Protein AF-A0A437AHJ4-F1 (afdb_monomer_lite)

Secondary structure (DSSP, 8-state):
--HHHHHHHHHHHHSEESS---HHHHHHHHGGGTEEEEE-TTSS-EEEEE-S-TT----SS-HHHHHHHHHHHHTT---S---HHHHHHHHTTSEEEETTEEEE-HHHHHHTHHHHHHTSSEEE-TTT--EEESSSS-HHHHHHHHHHHHHHHHH--

Foldseek 3Di:
DDPLVVQLVCCVQQQKDQDDDPQVVNCVPQVVVQWGWDQDPLNRMTGIAHRPPPPDDPDVDDVVVLVVQQVCLLVVNDDQDDDPSVVVCVSNQQWDDDPRHIHGHPNVQVHCVVVVVVVVQWDQAPQRRGIDGNDNHDPSRVVVVVVVVVVVVVVVD

Organism: NCBI:txid291195

Structure (mmCIF, N/CA/C/O backbone):
data_AF-A0A437AHJ4-F1
#
_entry.id   AF-A0A437AHJ4-F1
#
loop_
_atom_site.group_PDB
_atom_site.id
_atom_site.type_symbol
_atom_site.label_atom_id
_atom_site.label_alt_id
_atom_site.label_comp_id
_atom_site.label_asym_id
_atom_site.label_entity_id
_atom_site.label_seq_id
_atom_site.pdbx_PDB_ins_code
_atom_site.Cartn_x
_atom_site.Cartn_y
_atom_site.Cartn_z
_atom_site.occupancy
_atom_site.B_iso_or_equiv
_atom_site.auth_seq_id
_atom_site.auth_comp_id
_atom_site.auth_asym_id
_atom_site.auth_atom_id
_atom_site.pdbx_PDB_model_num
ATOM 1 N N . MET A 1 1 ? 19.838 12.106 -18.264 1.00 59.69 1 MET A N 1
ATOM 2 C CA . MET A 1 1 ? 19.266 10.913 -17.586 1.00 59.69 1 MET A CA 1
ATOM 3 C C . MET A 1 1 ? 18.179 10.297 -18.450 1.00 59.69 1 MET A C 1
ATOM 5 O O . MET A 1 1 ? 17.294 11.033 -18.878 1.00 59.69 1 MET A O 1
ATOM 9 N N . SER A 1 2 ? 18.220 8.980 -18.675 1.00 75.25 2 SER A N 1
ATOM 10 C CA . SER A 1 2 ? 17.142 8.250 -19.356 1.00 75.25 2 SER A CA 1
ATOM 11 C C . SER A 1 2 ? 15.827 8.324 -18.559 1.00 75.25 2 SER A C 1
ATOM 13 O O . SER A 1 2 ? 15.823 8.556 -17.345 1.00 75.25 2 SER A O 1
ATOM 15 N N . ASN A 1 3 ? 14.691 8.126 -19.236 1.00 78.12 3 ASN A N 1
ATOM 16 C CA . ASN A 1 3 ? 13.370 8.067 -18.592 1.00 78.12 3 ASN A CA 1
ATOM 17 C C . ASN A 1 3 ? 13.272 6.953 -17.533 1.00 78.12 3 ASN A C 1
ATOM 19 O O . ASN A 1 3 ? 12.530 7.084 -16.556 1.00 78.12 3 ASN A O 1
ATOM 23 N N . GLU A 1 4 ? 14.035 5.880 -17.716 1.00 80.75 4 GLU A N 1
ATOM 24 C CA . GLU A 1 4 ? 14.129 4.760 -16.786 1.00 80.75 4 GLU A CA 1
ATOM 25 C C . GLU A 1 4 ? 14.887 5.140 -15.511 1.00 80.75 4 GLU A C 1
ATOM 27 O O . GLU A 1 4 ? 14.342 4.982 -14.420 1.00 80.75 4 GLU A O 1
ATOM 32 N N . ASN A 1 5 ? 16.057 5.780 -15.634 1.00 84.31 5 ASN A N 1
ATOM 33 C CA . ASN A 1 5 ? 16.834 6.238 -14.476 1.00 84.31 5 ASN A CA 1
ATOM 34 C C . ASN A 1 5 ? 16.042 7.231 -13.618 1.00 84.31 5 ASN A C 1
ATOM 36 O O . ASN A 1 5 ? 16.129 7.198 -12.394 1.00 84.31 5 ASN A O 1
ATOM 40 N N . LYS A 1 6 ? 15.223 8.087 -14.248 1.00 86.31 6 LYS A N 1
ATOM 41 C CA . LYS A 1 6 ? 14.292 8.963 -13.520 1.00 86.31 6 LYS A CA 1
ATOM 42 C C . LYS A 1 6 ? 13.272 8.151 -12.719 1.00 86.31 6 LYS A C 1
ATOM 44 O O . LYS A 1 6 ? 13.034 8.459 -11.559 1.00 86.31 6 LYS A O 1
ATOM 49 N N . SER A 1 7 ? 12.689 7.111 -13.315 1.00 88.31 7 SER A N 1
ATOM 50 C CA . SER A 1 7 ? 11.671 6.276 -12.658 1.00 88.31 7 SER A CA 1
ATOM 51 C C . SER A 1 7 ? 12.249 5.502 -11.470 1.00 88.31 7 SER A C 1
ATOM 53 O O . SER A 1 7 ? 11.638 5.486 -10.405 1.00 88.31 7 SER A O 1
ATOM 55 N N . ILE A 1 8 ? 13.449 4.934 -11.626 1.00 91.19 8 ILE A N 1
ATOM 56 C CA . ILE A 1 8 ? 14.183 4.261 -10.544 1.00 91.19 8 ILE A CA 1
ATOM 57 C C . ILE A 1 8 ? 14.490 5.250 -9.416 1.00 91.19 8 ILE A C 1
ATOM 59 O O . ILE A 1 8 ? 14.192 4.968 -8.259 1.00 91.19 8 ILE A O 1
ATOM 63 N N . PHE A 1 9 ? 15.011 6.435 -9.744 1.00 91.00 9 PHE A N 1
ATOM 64 C CA . PHE A 1 9 ? 15.300 7.472 -8.753 1.00 91.00 9 PHE A CA 1
ATOM 65 C C . PHE A 1 9 ? 14.049 7.889 -7.963 1.00 91.00 9 PHE A C 1
ATOM 67 O O . PHE A 1 9 ? 14.091 7.957 -6.735 1.00 91.00 9 PHE A O 1
ATOM 74 N N . TYR A 1 10 ? 12.916 8.120 -8.635 1.00 90.19 10 TYR A N 1
ATOM 75 C CA . TYR A 1 10 ? 11.654 8.438 -7.956 1.00 90.19 10 TYR A CA 1
ATOM 76 C C . TYR A 1 10 ? 11.185 7.302 -7.048 1.00 90.19 10 TYR A C 1
ATOM 78 O O . TYR A 1 10 ? 10.773 7.562 -5.921 1.00 90.19 10 TYR A O 1
ATOM 86 N N . LEU A 1 11 ? 11.279 6.049 -7.499 1.00 92.75 11 LEU A N 1
ATOM 87 C CA . LEU A 1 11 ? 10.914 4.902 -6.673 1.00 92.75 11 LEU A CA 1
ATOM 88 C C . LEU A 1 11 ? 11.789 4.813 -5.420 1.00 92.75 11 LEU A C 1
ATOM 90 O O . LEU A 1 11 ? 11.244 4.710 -4.326 1.00 92.75 11 LEU A O 1
ATOM 94 N N . LEU A 1 12 ? 13.112 4.926 -5.553 1.00 91.62 12 LEU A N 1
ATOM 95 C CA . LEU A 1 12 ? 14.046 4.843 -4.423 1.00 91.62 12 LEU A CA 1
ATOM 96 C C . LEU A 1 12 ? 13.893 6.006 -3.430 1.00 91.62 12 LEU A C 1
ATOM 98 O O . LEU A 1 12 ? 14.100 5.819 -2.237 1.00 91.62 12 LEU A O 1
ATOM 102 N N . THR A 1 13 ? 13.500 7.195 -3.896 1.00 88.94 13 THR A N 1
ATOM 103 C CA . THR A 1 13 ? 13.389 8.390 -3.038 1.00 88.94 13 THR A CA 1
ATOM 104 C C . THR A 1 13 ? 11.991 8.631 -2.471 1.00 88.94 13 THR A C 1
ATOM 106 O O . THR A 1 13 ? 11.863 9.189 -1.383 1.00 88.94 13 THR A O 1
ATOM 109 N N . LYS A 1 14 ? 10.928 8.252 -3.190 1.00 88.75 14 LYS A N 1
ATOM 110 C CA . LYS A 1 14 ? 9.525 8.496 -2.796 1.00 88.75 14 LYS A CA 1
ATOM 111 C C . LYS A 1 14 ? 8.757 7.222 -2.461 1.00 88.75 14 LYS A C 1
ATOM 113 O O . LYS A 1 14 ? 7.685 7.293 -1.867 1.00 88.75 14 LYS A O 1
ATOM 118 N N . GLY A 1 15 ? 9.266 6.058 -2.853 1.00 90.50 15 GLY A N 1
ATOM 119 C CA . GLY A 1 15 ? 8.610 4.769 -2.647 1.00 90.50 15 GLY A CA 1
ATOM 120 C C . GLY A 1 15 ? 7.478 4.457 -3.629 1.00 90.50 15 GLY A C 1
ATOM 121 O O . GLY A 1 15 ? 6.861 3.399 -3.514 1.00 90.50 15 GLY A O 1
ATOM 122 N N . TYR A 1 16 ? 7.172 5.352 -4.573 1.00 92.06 16 TYR A N 1
ATOM 123 C CA . TYR A 1 16 ? 6.152 5.137 -5.600 1.00 92.06 16 TYR A CA 1
ATOM 124 C C . TYR A 1 16 ? 6.364 6.023 -6.839 1.00 92.06 16 TYR A C 1
ATOM 126 O O . TYR A 1 16 ? 7.075 7.026 -6.792 1.00 92.06 16 TYR A O 1
ATOM 134 N N . SER A 1 17 ? 5.712 5.668 -7.949 1.00 91.75 17 SER A N 1
ATOM 135 C CA . SER A 1 17 ? 5.668 6.443 -9.192 1.00 91.75 17 SER A CA 1
ATOM 136 C C . SER A 1 17 ? 4.316 6.284 -9.891 1.00 91.75 17 SER A C 1
ATOM 138 O O . SER A 1 17 ? 3.877 5.169 -10.165 1.00 91.75 17 SER A O 1
ATOM 140 N N . LYS A 1 18 ? 3.669 7.404 -10.238 1.00 89.44 18 LYS A N 1
ATOM 141 C CA . LYS A 1 18 ? 2.450 7.419 -11.076 1.00 89.44 18 LYS A CA 1
ATOM 142 C C . LYS A 1 18 ? 2.749 7.215 -12.566 1.00 89.44 18 LYS A C 1
ATOM 144 O O . LYS A 1 18 ? 1.844 6.962 -13.353 1.00 89.44 18 LYS A O 1
ATOM 149 N N . LYS A 1 19 ? 4.016 7.335 -12.977 1.00 87.56 19 LYS A N 1
ATOM 150 C CA . LYS A 1 19 ? 4.422 7.102 -14.363 1.00 87.56 19 LYS A CA 1
ATOM 151 C C . LYS A 1 19 ? 4.567 5.602 -14.583 1.00 87.56 19 LYS A C 1
ATOM 153 O O . LYS A 1 19 ? 5.554 5.009 -14.150 1.00 87.56 19 LYS A O 1
ATOM 158 N N . ILE A 1 20 ? 3.584 5.009 -15.252 1.00 80.31 20 ILE A N 1
ATOM 159 C CA . ILE A 1 20 ? 3.590 3.582 -15.564 1.00 80.31 20 ILE A CA 1
ATOM 160 C C . ILE A 1 20 ? 4.626 3.308 -16.656 1.00 80.31 20 ILE A C 1
ATOM 162 O O . ILE A 1 20 ? 4.587 3.890 -17.739 1.00 80.31 20 ILE A O 1
ATOM 166 N N . THR A 1 21 ? 5.573 2.430 -16.349 1.00 85.25 21 THR A N 1
ATOM 167 C CA . THR A 1 21 ? 6.624 1.953 -17.251 1.00 85.25 21 THR A CA 1
ATOM 168 C C . THR A 1 21 ? 6.742 0.432 -17.125 1.00 85.25 21 THR A C 1
ATOM 170 O O . THR A 1 21 ? 6.010 -0.198 -16.359 1.00 85.25 21 THR A O 1
ATOM 173 N N . SER A 1 22 ? 7.632 -0.188 -17.902 1.00 89.69 22 SER A N 1
ATOM 174 C CA . SER A 1 22 ? 7.855 -1.634 -17.826 1.00 89.69 22 SER A CA 1
ATOM 175 C C . SER A 1 22 ? 8.417 -2.032 -16.455 1.00 89.69 22 SER A C 1
ATOM 177 O O . SER A 1 22 ? 9.585 -1.776 -16.162 1.00 89.69 22 SER A O 1
ATOM 179 N N . ILE A 1 23 ? 7.596 -2.701 -15.636 1.00 93.06 23 ILE A N 1
ATOM 180 C CA . ILE A 1 23 ? 8.000 -3.260 -14.334 1.00 93.06 23 ILE A CA 1
ATOM 181 C C . ILE A 1 23 ? 9.178 -4.215 -14.506 1.00 93.06 23 ILE A C 1
ATOM 183 O O . ILE A 1 23 ? 10.115 -4.188 -13.718 1.00 93.06 23 ILE A O 1
ATOM 187 N N . THR A 1 24 ? 9.152 -5.038 -15.556 1.00 93.06 24 THR A N 1
ATOM 188 C CA . THR A 1 24 ? 10.218 -5.996 -15.855 1.00 93.06 24 THR A CA 1
ATOM 189 C C . THR A 1 24 ? 11.562 -5.295 -16.016 1.00 93.06 24 THR A C 1
ATOM 191 O O . THR A 1 24 ? 12.560 -5.782 -15.496 1.00 93.06 24 THR A O 1
ATOM 194 N N . ASN A 1 25 ? 11.596 -4.139 -16.684 1.00 91.38 25 ASN A N 1
ATOM 195 C CA . ASN A 1 25 ? 12.832 -3.373 -16.840 1.00 91.38 25 ASN A CA 1
ATOM 196 C C . ASN A 1 25 ? 13.269 -2.745 -15.513 1.00 91.38 25 ASN A C 1
ATOM 198 O O . ASN A 1 25 ? 14.409 -2.937 -15.105 1.00 91.38 25 ASN A O 1
ATOM 202 N N . LEU A 1 26 ? 12.341 -2.128 -14.773 1.00 94.06 26 LEU A N 1
ATOM 203 C CA . LEU A 1 26 ? 12.635 -1.594 -13.439 1.00 94.06 26 LEU A CA 1
ATOM 204 C C . LEU A 1 26 ? 13.227 -2.670 -12.512 1.00 94.06 26 LEU A C 1
ATOM 206 O O . LEU A 1 26 ? 14.238 -2.436 -11.851 1.00 94.06 26 LEU A O 1
ATOM 210 N N . ASN A 1 27 ? 12.644 -3.869 -12.501 1.00 96.25 27 ASN A N 1
ATOM 211 C CA . ASN A 1 27 ? 13.068 -4.967 -11.635 1.00 96.25 27 ASN A CA 1
ATOM 212 C C . ASN A 1 27 ? 14.429 -5.558 -12.006 1.00 96.25 27 ASN A C 1
ATOM 214 O O . ASN A 1 27 ? 15.116 -6.038 -11.106 1.00 96.25 27 ASN A O 1
ATOM 218 N N . LYS A 1 28 ? 14.885 -5.450 -13.263 1.00 95.25 28 LYS A N 1
ATOM 219 C CA . LYS A 1 28 ? 16.275 -5.802 -13.622 1.00 95.25 28 LYS A CA 1
ATOM 220 C C . LYS A 1 28 ? 17.295 -4.985 -12.829 1.00 95.25 28 LYS A C 1
ATOM 222 O O . LYS A 1 28 ? 18.365 -5.494 -12.514 1.00 95.25 28 LYS A O 1
ATOM 227 N N . HIS A 1 29 ? 16.956 -3.743 -12.489 1.00 94.00 29 HIS A N 1
ATOM 228 C CA . HIS A 1 29 ? 17.817 -2.855 -11.714 1.00 94.00 29 HIS A CA 1
ATOM 229 C C . HIS A 1 29 ? 17.542 -2.934 -10.209 1.00 94.00 29 HIS A C 1
ATOM 231 O O . HIS A 1 29 ? 18.480 -2.921 -9.417 1.00 94.00 29 HIS A O 1
ATOM 237 N N . LEU A 1 30 ? 16.274 -3.029 -9.804 1.00 95.25 30 LEU A N 1
ATOM 238 C CA . LEU A 1 30 ? 15.874 -2.972 -8.395 1.00 95.25 30 LEU A CA 1
ATOM 239 C C . LEU A 1 30 ? 16.160 -4.270 -7.624 1.00 95.25 30 LEU A C 1
ATOM 241 O O . LEU A 1 30 ? 16.632 -4.196 -6.489 1.00 95.25 30 LEU A O 1
ATOM 245 N N . LEU A 1 31 ? 15.946 -5.445 -8.229 1.00 95.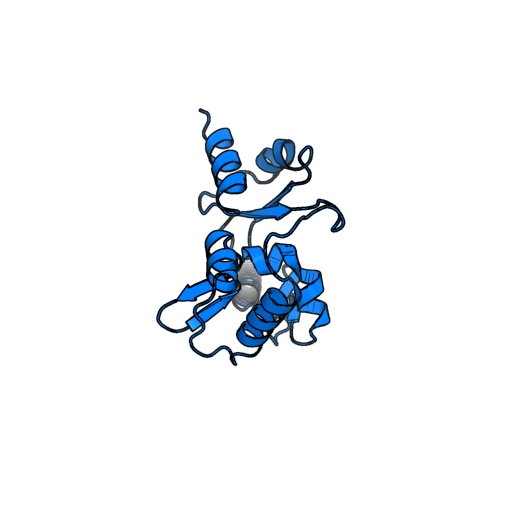25 31 LEU A N 1
ATOM 246 C CA . LEU A 1 31 ? 16.109 -6.734 -7.538 1.00 95.25 31 LEU A CA 1
ATOM 247 C C . LEU A 1 31 ? 17.543 -6.982 -7.033 1.00 95.25 31 LEU A C 1
ATOM 249 O O . LEU A 1 31 ? 17.685 -7.436 -5.892 1.00 95.25 31 LEU A O 1
ATOM 253 N N . PRO A 1 32 ? 18.613 -6.648 -7.791 1.00 94.88 32 PRO A N 1
ATOM 254 C CA . PRO A 1 32 ? 19.984 -6.694 -7.275 1.00 94.88 32 PRO A CA 1
ATOM 255 C C . PRO A 1 32 ? 20.196 -5.859 -6.005 1.00 94.88 32 PRO A C 1
ATOM 257 O O . PRO A 1 32 ? 20.960 -6.258 -5.129 1.00 94.88 32 PRO A O 1
ATOM 260 N N . MET A 1 33 ? 19.476 -4.741 -5.871 1.00 93.19 33 MET A N 1
ATOM 261 C CA . MET A 1 33 ? 19.500 -3.858 -4.698 1.00 93.19 33 MET A CA 1
ATOM 262 C C . MET A 1 33 ? 18.525 -4.296 -3.593 1.00 93.19 33 MET A C 1
ATOM 264 O O . MET A 1 33 ? 18.314 -3.549 -2.645 1.00 93.19 33 MET A O 1
ATOM 268 N N . LYS A 1 34 ? 17.929 -5.492 -3.710 1.00 93.75 34 LYS A N 1
ATOM 269 C CA . LYS A 1 34 ? 16.897 -6.026 -2.805 1.00 93.75 34 LYS A CA 1
ATOM 270 C C . LYS A 1 34 ? 15.602 -5.213 -2.783 1.00 93.75 34 LYS A C 1
ATOM 272 O O . LYS A 1 34 ? 14.837 -5.312 -1.833 1.00 93.75 34 LYS A O 1
ATOM 277 N N . TYR A 1 35 ? 15.303 -4.500 -3.864 1.00 95.06 35 TYR A N 1
ATOM 278 C CA . TYR A 1 35 ? 14.022 -3.832 -4.059 1.00 95.06 35 TYR A CA 1
ATOM 279 C C . TYR A 1 35 ? 13.218 -4.457 -5.197 1.00 95.06 35 TYR A C 1
ATOM 281 O O . TYR A 1 35 ? 13.758 -5.085 -6.100 1.00 95.06 35 TYR A O 1
ATOM 289 N N . GLU A 1 36 ? 11.913 -4.229 -5.195 1.00 95.94 36 GLU A N 1
ATOM 290 C CA . GLU A 1 36 ? 10.998 -4.686 -6.233 1.00 95.94 36 GLU A CA 1
ATOM 291 C C . GLU A 1 36 ? 9.982 -3.588 -6.556 1.00 95.94 36 GLU A C 1
ATOM 293 O O . GLU A 1 36 ? 9.338 -3.022 -5.676 1.00 95.94 36 GLU A O 1
ATOM 298 N N . ALA A 1 37 ? 9.836 -3.274 -7.838 1.00 96.44 37 ALA A N 1
ATOM 299 C CA . ALA A 1 37 ? 8.727 -2.503 -8.365 1.00 96.44 37 ALA A CA 1
ATOM 300 C C . ALA A 1 37 ? 7.496 -3.407 -8.505 1.00 96.44 37 ALA A C 1
ATOM 302 O O . ALA A 1 37 ? 7.525 -4.429 -9.193 1.00 96.44 37 ALA A O 1
ATOM 303 N N . VAL A 1 38 ? 6.394 -2.978 -7.899 1.00 96.00 38 VAL A N 1
ATOM 304 C CA . VAL A 1 38 ? 5.104 -3.668 -7.911 1.00 96.00 38 VAL A CA 1
ATOM 305 C C . VAL A 1 38 ? 4.058 -2.727 -8.497 1.00 96.00 38 VAL A C 1
ATOM 307 O O . VAL A 1 38 ? 3.854 -1.626 -7.990 1.00 96.00 38 VAL A O 1
ATOM 310 N N . LEU A 1 39 ? 3.379 -3.131 -9.569 1.00 95.50 39 LEU A N 1
ATOM 311 C CA . LEU A 1 39 ? 2.247 -2.366 -10.096 1.00 95.50 39 LEU A CA 1
ATOM 312 C C . LEU A 1 39 ? 1.001 -2.665 -9.270 1.00 95.50 39 LEU A C 1
ATOM 314 O O . LEU A 1 39 ? 0.622 -3.823 -9.103 1.00 95.50 39 LEU A O 1
ATOM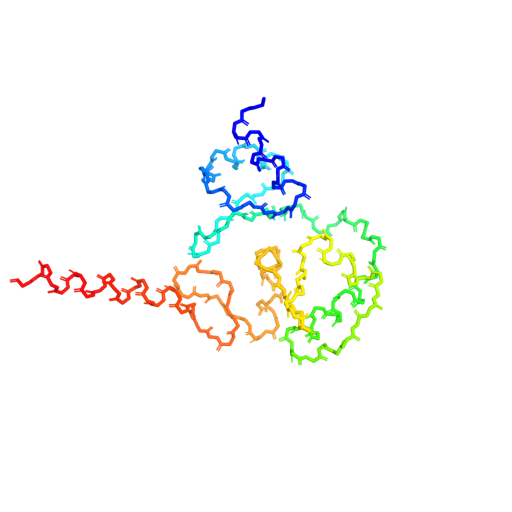 318 N N . TRP A 1 40 ? 0.359 -1.611 -8.776 1.00 95.62 40 TRP A N 1
ATOM 319 C CA . TRP A 1 40 ? -0.873 -1.732 -8.010 1.00 95.62 40 TRP A CA 1
ATOM 320 C C . TRP A 1 40 ? -2.005 -2.338 -8.854 1.00 95.62 40 TRP A C 1
ATOM 322 O O . TRP A 1 40 ? -2.035 -2.162 -10.074 1.00 95.62 40 TRP A O 1
ATOM 332 N N . TYR A 1 41 ? -2.954 -3.039 -8.221 1.00 93.38 41 TYR A N 1
ATOM 333 C CA . TYR A 1 41 ? -3.963 -3.840 -8.934 1.00 93.38 41 TYR A CA 1
ATOM 334 C C . TYR A 1 41 ? -4.824 -3.031 -9.924 1.00 93.38 41 TYR A C 1
ATOM 336 O O . TYR A 1 41 ? -5.263 -3.565 -10.944 1.00 93.38 41 TYR A O 1
ATOM 344 N N . ASP A 1 42 ? -5.054 -1.744 -9.643 1.00 92.69 42 ASP A N 1
ATOM 345 C CA . ASP A 1 42 ? -5.831 -0.826 -10.488 1.00 92.69 42 ASP A CA 1
ATOM 346 C C . ASP A 1 42 ? -4.987 -0.165 -11.601 1.00 92.69 42 ASP A C 1
ATOM 348 O O . ASP A 1 42 ? -5.503 0.616 -12.397 1.00 92.69 42 ASP A O 1
ATOM 352 N N . LYS A 1 43 ? -3.685 -0.483 -11.669 1.00 91.25 43 LYS A N 1
ATOM 353 C CA . LYS A 1 43 ? -2.681 0.076 -12.590 1.00 91.25 43 LYS A CA 1
ATOM 354 C C . LYS A 1 43 ? -2.423 1.584 -12.458 1.00 91.25 43 LYS A C 1
ATOM 356 O O . LYS A 1 43 ? -1.797 2.165 -13.339 1.00 91.25 43 LYS A O 1
ATOM 361 N N . SER A 1 44 ? -2.856 2.220 -11.373 1.00 92.81 44 SER A N 1
ATOM 362 C CA . SER A 1 44 ? -2.684 3.665 -11.146 1.00 92.81 44 SER A CA 1
ATOM 363 C C . SER A 1 44 ? -1.271 4.068 -10.725 1.00 92.81 44 SER A C 1
ATOM 365 O O . SER A 1 44 ? -0.894 5.230 -10.876 1.00 92.81 44 SER A O 1
ATOM 367 N N . VAL A 1 45 ? -0.495 3.146 -10.149 1.00 94.19 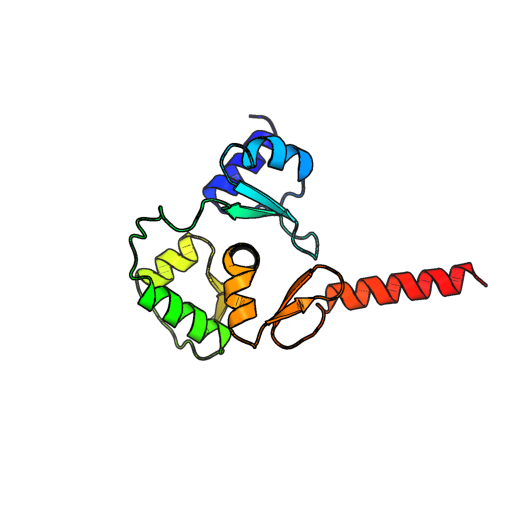45 VAL A N 1
ATOM 368 C CA . VAL A 1 45 ? 0.796 3.471 -9.537 1.00 94.19 45 VAL A CA 1
ATOM 369 C C . VAL A 1 45 ? 1.719 2.255 -9.478 1.00 94.19 45 VAL A C 1
ATOM 371 O O . VAL A 1 45 ? 1.268 1.127 -9.280 1.00 94.19 45 VAL A O 1
ATOM 374 N N . ILE A 1 46 ? 3.019 2.501 -9.621 1.00 95.62 46 ILE A N 1
ATOM 375 C CA . ILE A 1 46 ? 4.091 1.552 -9.315 1.00 95.62 46 ILE A CA 1
ATOM 376 C C . ILE A 1 46 ? 4.616 1.867 -7.916 1.00 95.62 46 ILE A C 1
ATOM 378 O O . ILE A 1 46 ? 4.895 3.021 -7.602 1.00 95.62 46 ILE A O 1
ATOM 382 N N . LEU A 1 47 ? 4.755 0.848 -7.083 1.00 95.31 47 LEU A N 1
ATOM 383 C CA . LEU A 1 47 ? 5.172 0.932 -5.689 1.00 95.31 47 LEU A CA 1
ATOM 384 C C . LEU A 1 47 ? 6.535 0.264 -5.533 1.00 95.31 47 LEU A C 1
ATOM 386 O O . LEU A 1 47 ? 6.800 -0.743 -6.187 1.00 95.31 47 LEU A O 1
ATOM 390 N N . LEU A 1 48 ? 7.389 0.815 -4.674 1.00 95.00 48 LEU A N 1
ATOM 391 C CA . LEU A 1 48 ? 8.653 0.192 -4.301 1.00 95.00 48 LEU A CA 1
ATOM 392 C C . LEU A 1 48 ? 8.455 -0.654 -3.042 1.00 95.00 48 LEU A C 1
ATOM 394 O O . LEU A 1 48 ? 8.102 -0.120 -1.984 1.00 95.00 48 LEU A O 1
ATOM 398 N N . LYS A 1 49 ? 8.730 -1.949 -3.165 1.00 94.56 49 LYS A N 1
ATOM 399 C CA . LYS A 1 49 ? 8.800 -2.914 -2.073 1.00 94.56 49 LYS A CA 1
ATOM 400 C C . LYS A 1 49 ? 10.262 -3.193 -1.740 1.00 94.56 49 LYS A C 1
ATOM 402 O O . LYS A 1 49 ? 11.067 -3.446 -2.631 1.00 94.56 49 LYS A O 1
ATOM 407 N N . ASP A 1 50 ? 10.595 -3.129 -0.463 1.00 92.38 50 ASP A N 1
ATOM 408 C CA . ASP A 1 50 ? 11.878 -3.552 0.083 1.00 92.38 50 ASP A CA 1
ATOM 409 C C . ASP A 1 50 ? 11.802 -5.038 0.456 1.00 92.38 50 ASP A C 1
ATOM 411 O O . ASP A 1 50 ? 10.955 -5.445 1.255 1.00 92.38 50 ASP A O 1
ATOM 415 N N . ASN A 1 51 ? 12.670 -5.841 -0.154 1.00 91.31 51 ASN A N 1
ATOM 416 C CA . ASN A 1 51 ? 12.797 -7.282 0.058 1.00 91.31 51 ASN A CA 1
ATOM 417 C C . ASN A 1 51 ? 14.002 -7.622 0.959 1.00 91.31 51 ASN A C 1
ATOM 419 O O . ASN A 1 51 ? 14.417 -8.782 1.038 1.00 91.31 51 ASN A O 1
ATOM 423 N N . THR A 1 52 ? 14.588 -6.631 1.633 1.00 85.81 52 THR A N 1
ATOM 424 C CA . THR A 1 52 ? 15.642 -6.844 2.626 1.00 85.81 52 THR A CA 1
ATOM 425 C C . THR A 1 52 ? 15.069 -7.596 3.836 1.00 85.81 52 THR A C 1
ATOM 427 O O . THR A 1 52 ? 14.033 -7.198 4.373 1.00 85.81 52 THR A O 1
ATOM 430 N N . PRO A 1 53 ? 15.719 -8.678 4.310 1.00 69.88 53 PRO A N 1
ATOM 431 C CA . PRO A 1 53 ? 15.302 -9.369 5.525 1.00 69.88 53 PRO A CA 1
ATOM 432 C C . PRO A 1 53 ? 15.270 -8.400 6.710 1.00 69.88 53 PRO A C 1
ATOM 434 O O . PRO A 1 53 ? 16.196 -7.613 6.903 1.00 69.88 53 PRO A O 1
ATOM 437 N N . SER A 1 54 ? 14.223 -8.494 7.526 1.00 61.16 54 SER A N 1
ATOM 438 C CA . SER A 1 54 ? 13.818 -7.558 8.588 1.00 61.16 54 SER A CA 1
ATOM 439 C C . SER A 1 54 ? 14.825 -7.304 9.730 1.00 61.16 54 SER A C 1
ATOM 441 O O . SER A 1 54 ? 14.473 -6.662 10.713 1.00 61.16 54 SER A O 1
ATOM 443 N N . PHE A 1 55 ? 16.070 -7.774 9.629 1.00 42.75 55 PHE A N 1
ATOM 444 C CA . PHE A 1 55 ? 17.087 -7.704 10.683 1.00 42.75 55 PHE A CA 1
ATOM 445 C C . PHE A 1 55 ? 18.021 -6.481 10.628 1.00 42.75 55 PHE A C 1
ATOM 447 O O . PHE A 1 55 ? 18.925 -6.393 11.452 1.00 42.75 55 PHE A O 1
ATOM 454 N N . LYS A 1 56 ? 17.847 -5.538 9.690 1.00 44.12 56 LYS A N 1
ATOM 455 C CA . LYS A 1 56 ? 18.826 -4.446 9.475 1.00 44.12 56 LYS A CA 1
ATOM 456 C C . LYS A 1 56 ? 18.265 -3.025 9.409 1.00 44.12 56 LYS A C 1
ATOM 458 O O . LYS A 1 56 ? 18.909 -2.150 8.842 1.00 44.12 56 LYS A O 1
ATOM 463 N N . ILE A 1 57 ? 17.093 -2.765 9.978 1.00 46.72 57 ILE A N 1
ATOM 464 C CA . ILE A 1 57 ? 16.586 -1.389 10.042 1.00 46.72 57 ILE A CA 1
ATOM 465 C C . ILE A 1 57 ? 16.781 -0.879 11.466 1.00 46.72 57 ILE A C 1
ATOM 467 O O . ILE A 1 57 ? 15.950 -1.130 12.338 1.00 46.72 57 ILE A O 1
ATOM 471 N N . GLU A 1 58 ? 17.884 -0.159 11.686 1.00 46.44 58 GLU A N 1
ATOM 472 C CA . GLU A 1 58 ? 17.977 0.838 12.756 1.00 46.44 58 GLU A CA 1
ATOM 473 C C . GLU A 1 58 ? 16.874 1.861 12.494 1.00 46.44 58 GLU A C 1
ATOM 475 O O . GLU A 1 58 ? 17.019 2.796 11.708 1.00 46.44 58 GLU A O 1
ATOM 480 N N . ASN A 1 59 ? 15.692 1.599 13.040 1.00 56.72 59 ASN A N 1
ATOM 481 C CA . ASN A 1 59 ? 14.552 2.460 12.819 1.00 56.72 59 ASN A CA 1
ATOM 482 C C . ASN A 1 59 ? 14.676 3.610 13.827 1.00 56.72 59 ASN A C 1
ATOM 484 O O . ASN A 1 59 ? 14.602 3.345 15.027 1.00 56.72 59 ASN A O 1
ATOM 488 N N . PRO A 1 60 ? 14.842 4.873 13.394 1.00 58.84 60 PRO A N 1
ATOM 489 C CA . PRO A 1 60 ? 15.028 6.012 14.300 1.00 58.84 60 PRO A CA 1
ATOM 490 C C . PRO A 1 60 ? 13.773 6.334 15.133 1.00 58.84 60 PRO A C 1
ATOM 492 O O . PRO A 1 60 ? 13.726 7.336 15.837 1.00 58.84 60 PRO A O 1
ATOM 495 N N . VAL A 1 61 ? 12.728 5.509 15.033 1.00 71.56 61 VAL A N 1
ATOM 496 C CA . VAL A 1 61 ?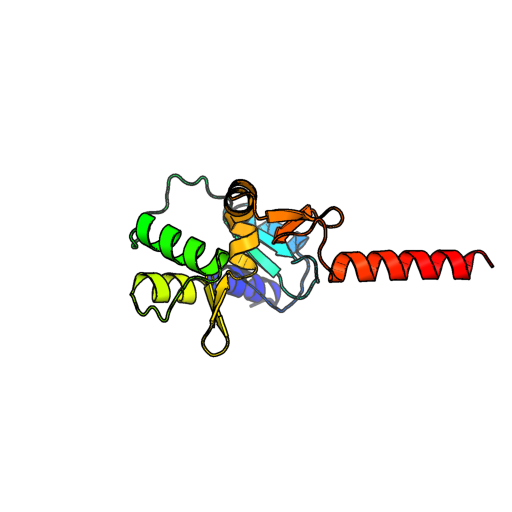 11.423 5.712 15.645 1.00 71.56 61 VAL A CA 1
ATOM 497 C C . VAL A 1 61 ? 11.035 4.487 16.463 1.00 71.56 61 VAL A C 1
ATOM 499 O O . VAL A 1 61 ? 11.244 3.347 16.049 1.00 71.56 61 VAL A O 1
ATOM 502 N N . ASN A 1 62 ? 10.398 4.729 17.610 1.00 81.25 62 ASN A N 1
ATOM 503 C CA . ASN A 1 62 ? 9.824 3.690 18.456 1.00 81.25 62 ASN A CA 1
ATOM 504 C C . ASN A 1 62 ? 8.814 2.832 17.661 1.00 81.25 62 ASN A C 1
ATOM 506 O O . ASN A 1 62 ? 7.692 3.258 17.373 1.00 81.25 62 ASN A O 1
ATOM 510 N N . ILE A 1 63 ? 9.220 1.603 17.325 1.00 82.94 63 ILE A N 1
ATOM 511 C CA . ILE A 1 63 ? 8.436 0.645 16.531 1.00 82.94 63 ILE A CA 1
ATOM 512 C C . ILE A 1 63 ? 7.084 0.342 17.188 1.00 82.94 63 ILE A C 1
ATOM 514 O O . ILE A 1 63 ? 6.080 0.206 16.488 1.00 82.94 63 ILE A O 1
ATOM 518 N N . THR A 1 64 ? 7.029 0.257 18.518 1.00 85.94 64 THR A N 1
ATOM 519 C CA . THR A 1 64 ? 5.783 0.012 19.259 1.00 85.94 64 THR A CA 1
ATOM 520 C C . THR A 1 64 ? 4.787 1.143 19.027 1.00 85.94 64 THR A C 1
ATOM 522 O O . THR A 1 64 ? 3.626 0.886 18.711 1.00 85.94 64 THR A O 1
ATOM 525 N N . LYS A 1 65 ? 5.255 2.395 19.079 1.00 88.06 65 LYS A N 1
ATOM 526 C CA . LYS A 1 65 ? 4.429 3.574 18.795 1.00 88.06 65 LYS A CA 1
ATOM 527 C C . LYS A 1 65 ? 3.961 3.604 17.339 1.00 88.06 65 LYS A C 1
ATOM 529 O O . LYS A 1 65 ? 2.792 3.873 17.084 1.00 88.06 65 LYS A O 1
ATOM 534 N N . ALA A 1 66 ? 4.833 3.267 16.386 1.00 89.38 66 ALA A N 1
ATOM 535 C CA . ALA A 1 66 ? 4.451 3.169 14.977 1.00 89.38 66 ALA A CA 1
ATOM 536 C C . ALA A 1 66 ? 3.345 2.120 14.758 1.00 89.38 66 ALA A C 1
ATOM 538 O O . ALA A 1 66 ? 2.336 2.421 14.126 1.00 89.38 66 ALA A O 1
ATOM 539 N N . LYS A 1 67 ? 3.483 0.921 15.345 1.00 89.56 67 LYS A N 1
ATOM 540 C CA . LYS A 1 67 ? 2.447 -0.126 15.292 1.00 89.56 67 LYS A CA 1
ATOM 541 C C . LYS A 1 67 ? 1.121 0.344 15.888 1.00 89.56 67 LYS A C 1
ATOM 543 O O . LYS A 1 67 ? 0.076 0.101 15.293 1.00 89.56 67 LYS A O 1
ATOM 548 N N . GLN A 1 68 ? 1.160 1.043 17.023 1.00 90.69 68 GLN A N 1
ATOM 549 C CA . GLN A 1 68 ? -0.040 1.591 17.657 1.00 90.69 68 GLN A CA 1
ATOM 550 C C . GLN A 1 68 ? -0.761 2.593 16.745 1.00 90.69 68 GLN A C 1
ATOM 552 O O . GLN A 1 68 ? -1.972 2.487 16.569 1.00 90.69 68 GLN A O 1
ATOM 557 N N . ILE A 1 69 ? -0.030 3.529 16.128 1.00 92.19 69 ILE A N 1
ATOM 558 C CA . ILE A 1 69 ? -0.611 4.495 15.181 1.00 92.19 69 ILE A CA 1
ATOM 559 C C . ILE A 1 69 ? -1.255 3.767 14.002 1.00 92.19 69 ILE A C 1
ATOM 561 O O . ILE A 1 69 ? -2.404 4.046 13.672 1.00 92.19 69 ILE A O 1
ATOM 565 N N . ILE A 1 70 ? -0.536 2.823 13.388 1.00 93.19 70 ILE A N 1
ATOM 566 C CA . ILE A 1 70 ? -1.053 2.059 12.251 1.00 93.19 70 ILE A CA 1
ATOM 567 C C . ILE A 1 70 ? -2.325 1.303 12.637 1.00 93.19 70 ILE A C 1
ATOM 569 O O . ILE A 1 70 ? -3.308 1.387 11.911 1.00 93.19 70 ILE A O 1
ATOM 573 N N . ASN A 1 71 ? -2.353 0.616 13.780 1.00 92.19 71 ASN A N 1
ATOM 574 C CA . ASN A 1 71 ? -3.549 -0.108 14.217 1.00 92.19 71 ASN A CA 1
ATOM 575 C C . ASN A 1 71 ? -4.727 0.828 14.467 1.00 92.19 71 ASN A C 1
ATOM 577 O O . ASN A 1 71 ? -5.833 0.540 14.024 1.00 92.19 71 ASN A O 1
ATOM 581 N N . ASN A 1 72 ? -4.486 1.986 15.082 1.00 93.00 72 ASN A N 1
ATOM 582 C CA . ASN A 1 72 ? -5.532 2.983 15.278 1.00 93.00 72 ASN A CA 1
ATOM 583 C C . ASN A 1 72 ? -6.077 3.519 13.944 1.00 93.00 72 ASN A C 1
ATOM 585 O O . ASN A 1 72 ? -7.272 3.773 13.856 1.00 93.00 72 ASN A O 1
ATOM 589 N N . ILE A 1 73 ? -5.238 3.670 12.911 1.00 93.38 73 ILE A N 1
ATOM 590 C CA . ILE A 1 73 ? -5.696 4.018 11.554 1.00 93.38 73 ILE A CA 1
ATOM 591 C C . ILE A 1 73 ? -6.536 2.879 10.970 1.00 93.38 73 ILE A C 1
ATOM 593 O O . ILE A 1 73 ? -7.622 3.113 10.458 1.00 93.38 73 ILE A O 1
ATOM 597 N N . LEU A 1 74 ? -6.055 1.636 11.054 1.00 91.62 74 LEU A N 1
ATOM 598 C CA . LEU A 1 74 ? -6.748 0.473 10.493 1.00 91.62 74 LEU A CA 1
ATOM 599 C C . LEU A 1 74 ? -8.118 0.226 11.134 1.00 91.62 74 LEU A C 1
ATOM 601 O O . LEU A 1 74 ? -9.023 -0.251 10.448 1.00 91.62 74 LEU A O 1
ATOM 605 N N . GLU A 1 75 ? -8.252 0.531 12.422 1.00 90.56 75 GLU A N 1
ATOM 606 C CA . GLU A 1 75 ? -9.480 0.398 13.209 1.00 90.56 75 GLU A CA 1
ATOM 607 C C . GLU A 1 75 ? -10.357 1.657 13.193 1.00 90.56 75 GLU A C 1
ATOM 609 O O . GLU A 1 75 ? -11.368 1.683 13.891 1.00 90.56 75 GLU A O 1
ATOM 614 N N . ASP A 1 76 ? -9.979 2.693 12.434 1.00 88.88 76 ASP A N 1
ATOM 615 C CA . ASP A 1 76 ? -10.708 3.964 12.346 1.00 88.88 76 ASP A CA 1
ATOM 616 C C . ASP A 1 76 ? -10.875 4.647 13.734 1.00 88.88 76 ASP A C 1
ATOM 618 O O . ASP A 1 76 ? -11.860 5.321 14.030 1.00 88.88 76 ASP A O 1
ATOM 622 N N . LYS A 1 77 ? -9.882 4.460 14.619 1.00 88.94 77 LYS A N 1
ATOM 623 C CA . LYS A 1 77 ? -9.819 4.974 16.006 1.00 88.94 77 LYS A CA 1
ATOM 624 C C . LYS A 1 77 ? -8.774 6.069 16.211 1.00 88.94 77 LYS A C 1
ATOM 626 O O . LYS A 1 77 ? -8.632 6.582 17.325 1.00 88.94 77 LYS A O 1
ATOM 631 N N . LEU A 1 78 ? -7.993 6.403 15.184 1.00 86.88 78 LEU A N 1
ATOM 632 C CA . LEU A 1 78 ? -6.977 7.439 15.302 1.00 86.88 78 LEU A CA 1
ATOM 633 C C . LEU A 1 78 ? -7.650 8.814 15.406 1.00 86.88 78 LEU A C 1
ATOM 635 O O . LEU A 1 78 ? -8.201 9.326 14.438 1.00 86.88 78 LEU A O 1
ATOM 639 N N . LYS A 1 79 ? -7.572 9.420 16.591 1.00 74.25 79 LYS A N 1
ATOM 640 C CA . LYS A 1 79 ? -7.892 10.839 16.796 1.00 74.25 79 LYS A CA 1
ATOM 641 C C . LYS A 1 79 ? -6.683 11.696 16.435 1.00 74.25 79 LYS A C 1
ATOM 643 O O . LYS A 1 79 ? -5.574 11.171 16.400 1.00 74.25 79 LYS A O 1
ATOM 648 N N . ASP A 1 80 ? -6.906 12.985 16.181 1.00 66.50 80 ASP A N 1
ATOM 649 C CA . ASP A 1 80 ? -5.878 13.940 15.749 1.00 66.50 80 ASP A CA 1
ATOM 650 C C . ASP A 1 80 ? -4.569 13.753 16.540 1.00 66.50 80 ASP A C 1
ATOM 652 O O . ASP A 1 80 ? -4.532 13.881 17.766 1.00 66.50 80 ASP A O 1
ATOM 656 N N . PHE A 1 81 ? -3.508 13.344 15.839 1.00 72.31 81 PHE A N 1
ATOM 657 C CA . PHE A 1 81 ? -2.277 12.853 16.454 1.00 72.31 81 PHE A CA 1
ATOM 658 C C . PHE A 1 81 ? -1.068 13.510 15.795 1.00 72.31 81 PHE A C 1
ATOM 660 O O . PHE A 1 81 ? -0.650 13.122 14.703 1.00 72.31 81 PHE A O 1
ATOM 667 N N . CYS A 1 82 ? -0.488 14.501 16.471 1.00 70.81 82 CYS A N 1
ATOM 668 C CA . CYS A 1 82 ? 0.752 15.142 16.046 1.00 70.81 82 CYS A CA 1
ATOM 669 C C . CYS A 1 82 ? 1.921 14.570 16.855 1.00 70.81 82 CYS A C 1
ATOM 671 O O . CYS A 1 82 ? 2.005 14.754 18.068 1.00 70.81 82 CYS A O 1
ATOM 673 N N . SER A 1 83 ? 2.805 13.820 16.198 1.00 82.88 83 SER A N 1
ATOM 674 C CA . SER A 1 83 ? 4.051 13.349 16.807 1.00 82.88 83 SER A CA 1
ATOM 675 C C . SER A 1 83 ? 5.110 13.104 15.739 1.00 82.88 83 SER A C 1
ATOM 677 O O . SER A 1 83 ? 4.771 12.771 14.603 1.00 82.88 83 SER A O 1
ATOM 679 N N . GLU A 1 84 ? 6.382 13.129 16.132 1.00 88.44 84 GLU A N 1
ATOM 680 C CA . GLU A 1 84 ? 7.518 12.807 15.255 1.00 88.44 84 GLU A CA 1
ATOM 681 C C . GLU A 1 84 ? 7.371 11.438 14.562 1.00 88.44 84 GLU A C 1
ATOM 683 O O . GLU A 1 84 ? 7.776 11.252 13.416 1.00 88.44 84 GLU A O 1
ATOM 688 N N . THR A 1 85 ? 6.738 10.462 15.227 1.00 89.94 85 THR A N 1
ATOM 689 C CA . THR A 1 85 ? 6.445 9.145 14.639 1.00 89.94 85 THR A CA 1
ATOM 690 C C . THR A 1 85 ? 5.447 9.251 13.487 1.00 89.94 85 THR A C 1
ATOM 692 O O . THR A 1 85 ? 5.641 8.609 12.461 1.00 89.94 85 THR A O 1
ATOM 695 N N . MET A 1 86 ? 4.403 10.073 13.622 1.00 90.75 86 MET A N 1
ATOM 696 C CA . MET A 1 86 ? 3.439 10.304 12.542 1.00 90.75 86 MET A CA 1
ATOM 697 C C . MET A 1 86 ? 4.101 11.032 11.369 1.00 90.75 86 MET A C 1
ATOM 699 O O . MET A 1 86 ? 3.962 10.607 10.224 1.00 90.75 86 MET A O 1
ATOM 703 N N . GLU A 1 87 ? 4.885 12.074 11.649 1.00 90.00 87 GLU A N 1
ATOM 704 C CA . GLU A 1 87 ? 5.643 12.796 10.622 1.00 90.00 87 GLU A CA 1
ATOM 705 C C . GLU A 1 87 ? 6.595 11.867 9.867 1.00 90.00 87 GLU A C 1
ATOM 707 O O . GLU A 1 87 ? 6.666 11.907 8.639 1.00 90.00 87 GLU A O 1
ATOM 712 N N . TYR A 1 88 ? 7.276 10.967 10.580 1.00 89.50 88 TYR A N 1
ATOM 713 C CA . TYR A 1 88 ? 8.102 9.934 9.969 1.00 89.50 88 TYR A CA 1
ATOM 714 C C . TYR A 1 88 ? 7.281 9.008 9.061 1.00 89.50 88 TYR A C 1
ATOM 716 O O . TYR A 1 88 ? 7.705 8.737 7.935 1.00 89.50 88 TYR A O 1
ATOM 724 N N . LEU A 1 89 ? 6.122 8.522 9.518 1.00 91.06 89 LEU A N 1
ATOM 725 C CA . LEU A 1 89 ? 5.258 7.645 8.722 1.00 91.06 89 LEU A CA 1
ATOM 726 C C . LEU A 1 89 ? 4.770 8.342 7.443 1.00 91.06 89 LEU A C 1
ATOM 728 O O . LEU A 1 89 ? 4.802 7.734 6.373 1.00 91.06 89 LEU A O 1
ATOM 732 N N . ILE A 1 90 ? 4.397 9.620 7.530 1.00 91.50 90 ILE A N 1
ATOM 733 C CA . ILE A 1 90 ? 3.964 10.426 6.380 1.00 91.50 90 ILE A CA 1
ATOM 734 C C . ILE A 1 90 ? 5.127 10.685 5.422 1.00 91.50 90 ILE A C 1
ATOM 736 O O . ILE A 1 90 ? 5.021 10.426 4.223 1.00 91.50 90 ILE A O 1
ATOM 740 N N . ARG A 1 91 ? 6.277 11.131 5.939 1.00 88.12 91 ARG A N 1
ATOM 741 C CA . ARG A 1 91 ? 7.475 11.420 5.136 1.00 88.12 91 ARG A CA 1
ATOM 742 C C . ARG A 1 91 ? 7.960 10.197 4.358 1.00 88.12 91 ARG A C 1
ATOM 744 O O . ARG A 1 91 ? 8.441 10.338 3.236 1.00 88.12 91 ARG A O 1
ATOM 751 N N . ASN A 1 92 ? 7.816 9.007 4.937 1.00 86.19 92 ASN A N 1
ATOM 752 C CA . ASN A 1 92 ? 8.171 7.740 4.298 1.00 86.19 92 ASN A CA 1
ATOM 753 C C . ASN A 1 92 ? 7.028 7.119 3.475 1.00 86.19 92 ASN A C 1
ATOM 755 O O . ASN A 1 92 ? 7.177 6.011 2.956 1.00 86.19 92 ASN A O 1
ATOM 759 N N . ASN A 1 93 ? 5.910 7.830 3.304 1.00 90.44 93 ASN A N 1
ATOM 760 C CA . ASN A 1 93 ? 4.759 7.391 2.522 1.00 90.44 93 ASN A CA 1
ATOM 761 C C . ASN A 1 93 ? 4.160 6.063 3.024 1.00 90.44 93 ASN A C 1
ATOM 763 O O . ASN A 1 93 ? 3.742 5.221 2.230 1.00 90.44 93 ASN A O 1
ATOM 767 N N . TRP A 1 94 ? 4.152 5.856 4.340 1.00 92.25 94 TRP A N 1
ATOM 768 C CA . TRP A 1 94 ? 3.453 4.752 5.005 1.00 92.25 94 TRP A CA 1
ATOM 769 C C . TRP A 1 94 ? 2.016 5.127 5.363 1.00 92.25 94 TRP A C 1
ATOM 771 O O . TRP A 1 94 ? 1.116 4.295 5.279 1.00 92.25 94 TRP A O 1
ATOM 781 N N . VAL A 1 95 ? 1.813 6.396 5.711 1.00 93.75 95 VAL A N 1
ATOM 782 C CA . VAL A 1 95 ? 0.520 7.003 6.026 1.00 93.75 95 VAL A CA 1
ATOM 783 C C . VAL A 1 95 ? 0.341 8.242 5.154 1.00 93.75 95 VAL A C 1
ATOM 785 O O . VAL A 1 95 ? 1.311 8.933 4.852 1.00 93.75 95 VAL A O 1
ATOM 788 N N . GLU A 1 96 ? -0.889 8.537 4.757 1.00 93.44 96 GLU A N 1
ATOM 789 C CA . GLU A 1 96 ? -1.270 9.794 4.119 1.00 93.44 96 GLU A CA 1
ATOM 790 C C . GLU A 1 96 ? -2.403 10.467 4.896 1.00 93.44 96 GLU A C 1
ATOM 792 O O . GLU A 1 96 ? -3.224 9.792 5.515 1.00 93.44 96 GLU A O 1
ATOM 797 N N . LYS A 1 97 ? -2.433 11.802 4.877 1.00 91.62 97 LYS A N 1
ATOM 798 C CA . LYS A 1 97 ? -3.521 12.600 5.447 1.00 91.62 97 LYS A CA 1
ATOM 799 C C . LYS A 1 97 ? -4.406 13.106 4.312 1.00 91.62 97 LYS A C 1
ATOM 801 O O . LYS A 1 97 ? -3.906 13.785 3.415 1.00 91.62 97 LYS A O 1
ATOM 806 N N . ILE A 1 98 ? -5.699 12.802 4.361 1.00 90.69 98 ILE A N 1
ATOM 807 C CA . ILE A 1 98 ? -6.700 13.292 3.406 1.00 90.69 98 ILE A CA 1
ATOM 808 C C . ILE A 1 98 ? -7.755 14.053 4.209 1.00 90.69 98 ILE A C 1
ATOM 810 O O . ILE A 1 98 ? -8.515 13.470 4.976 1.00 90.69 98 ILE A O 1
ATOM 814 N N . GLY A 1 99 ? -7.772 15.380 4.073 1.00 88.06 99 GLY A N 1
ATOM 815 C CA . GLY A 1 99 ? -8.603 16.233 4.923 1.00 88.06 99 GLY A CA 1
ATOM 816 C C . GLY A 1 99 ? -8.184 16.136 6.393 1.00 88.06 99 GLY A C 1
ATOM 817 O O . GLY A 1 99 ? -7.046 16.460 6.737 1.00 88.06 99 GLY A O 1
ATOM 818 N N . GLN A 1 100 ? -9.105 15.704 7.255 1.00 86.75 100 GLN A N 1
ATOM 819 C CA . GLN A 1 100 ? -8.869 15.508 8.693 1.00 86.75 100 GLN A CA 1
ATOM 820 C C . GLN A 1 100 ? -8.552 14.051 9.064 1.00 86.75 100 GLN A C 1
ATOM 822 O O . GLN A 1 100 ? -8.244 13.769 10.218 1.00 86.75 100 GLN A O 1
ATOM 827 N N . GLU A 1 101 ? -8.583 13.137 8.096 1.00 89.75 101 GLU A N 1
ATOM 828 C CA . GLU A 1 101 ? -8.417 11.705 8.327 1.00 89.75 101 GLU A CA 1
ATOM 829 C C . GLU A 1 101 ? -7.046 11.214 7.853 1.00 89.75 101 GLU A C 1
ATOM 831 O O . GLU A 1 101 ? -6.396 11.822 6.994 1.00 89.75 101 GL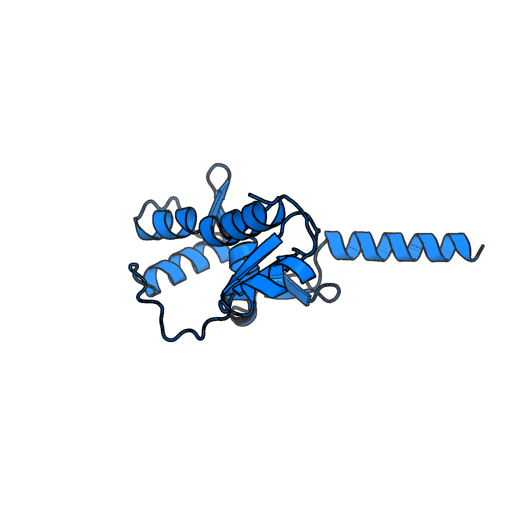U A O 1
ATOM 836 N N . TYR A 1 102 ? -6.602 10.096 8.426 1.00 92.44 102 TYR A N 1
ATOM 837 C CA . TYR A 1 102 ? -5.340 9.445 8.087 1.00 92.44 102 TYR A CA 1
ATOM 838 C C . TYR A 1 102 ? -5.608 8.050 7.540 1.00 92.44 102 TYR A C 1
ATOM 840 O O . TYR A 1 102 ? -6.418 7.310 8.088 1.00 92.44 102 TYR A O 1
ATOM 848 N N . PHE A 1 103 ? -4.872 7.674 6.501 1.00 93.44 103 PHE A N 1
ATOM 849 C CA . PHE A 1 103 ? -5.017 6.396 5.816 1.00 93.44 103 PHE A CA 1
ATOM 850 C C . PHE A 1 103 ? -3.654 5.738 5.644 1.00 93.44 103 PHE A C 1
ATOM 852 O O . PHE A 1 103 ? -2.646 6.415 5.440 1.00 93.44 103 PHE A O 1
ATOM 859 N N . ILE A 1 104 ? -3.606 4.406 5.689 1.00 94.56 104 ILE A N 1
ATOM 860 C CA . ILE A 1 104 ? -2.415 3.690 5.227 1.00 94.56 104 ILE A CA 1
ATOM 861 C C . ILE A 1 104 ? -2.322 3.777 3.703 1.00 94.56 104 ILE A C 1
ATOM 863 O O . ILE A 1 104 ? -3.320 3.652 2.995 1.00 94.56 104 ILE A O 1
ATOM 867 N N . THR A 1 105 ? -1.115 3.965 3.181 1.00 94.81 105 THR A N 1
ATOM 868 C CA . THR A 1 105 ? -0.926 4.111 1.734 1.00 94.81 105 THR A CA 1
ATOM 869 C C . THR A 1 105 ? -0.928 2.756 1.024 1.00 94.81 105 THR A C 1
ATOM 871 O O . THR A 1 105 ? -0.654 1.702 1.609 1.00 94.81 105 THR A O 1
ATOM 874 N N . LYS A 1 106 ? -1.098 2.781 -0.305 1.00 94.94 106 LYS A N 1
ATOM 875 C CA . LYS A 1 106 ? -0.898 1.599 -1.168 1.00 94.94 106 LYS A CA 1
ATOM 876 C C . LYS A 1 106 ? 0.491 0.967 -0.972 1.00 94.94 106 LYS A C 1
ATOM 878 O O . LYS A 1 106 ? 0.625 -0.253 -1.002 1.00 94.94 106 LYS A O 1
ATOM 883 N N . ARG A 1 107 ? 1.527 1.784 -0.727 1.00 93.69 107 ARG A N 1
ATOM 884 C CA . ARG A 1 107 ? 2.897 1.308 -0.465 1.00 93.69 107 ARG A CA 1
ATOM 885 C C . ARG A 1 107 ? 2.956 0.489 0.822 1.00 93.69 107 ARG A C 1
ATOM 887 O O . ARG A 1 107 ? 3.547 -0.587 0.816 1.00 93.69 107 ARG A O 1
ATOM 894 N N . PHE A 1 108 ? 2.325 0.972 1.894 1.00 94.19 108 PHE A N 1
ATOM 895 C CA . PHE A 1 108 ? 2.242 0.235 3.154 1.00 94.19 108 PHE A CA 1
ATOM 896 C C . PHE A 1 108 ? 1.577 -1.128 2.953 1.00 94.19 108 PHE A C 1
ATOM 898 O O . PHE A 1 108 ? 2.105 -2.137 3.413 1.00 94.19 108 PHE A O 1
ATOM 905 N N . MET A 1 109 ? 0.472 -1.169 2.200 1.00 94.50 109 MET A N 1
ATOM 906 C CA . MET A 1 109 ? -0.244 -2.416 1.917 1.00 94.50 109 MET A CA 1
ATOM 907 C C . MET A 1 109 ? 0.622 -3.462 1.211 1.00 94.50 109 MET A C 1
ATOM 909 O O . MET A 1 109 ? 0.534 -4.638 1.544 1.00 94.50 109 MET A O 1
ATOM 913 N N . VAL A 1 110 ? 1.466 -3.046 0.261 1.00 94.31 110 VAL A N 1
ATOM 914 C CA . VAL A 1 110 ? 2.380 -3.957 -0.450 1.00 94.31 110 VAL A CA 1
ATOM 915 C C . VAL A 1 110 ? 3.565 -4.377 0.416 1.00 94.31 110 VAL A C 1
ATOM 917 O O . VAL A 1 110 ? 3.952 -5.544 0.405 1.00 94.31 110 VAL A O 1
ATOM 920 N N . GLN A 1 111 ? 4.155 -3.439 1.158 1.00 93.19 111 GLN A N 1
ATOM 921 C CA . GLN A 1 111 ? 5.332 -3.709 1.984 1.00 93.19 111 GLN A CA 1
ATOM 922 C C . GLN A 1 111 ? 5.012 -4.638 3.159 1.00 93.19 111 GLN A C 1
ATOM 924 O O . GLN A 1 111 ? 5.813 -5.505 3.501 1.00 93.19 111 GLN A O 1
ATOM 929 N N . PHE A 1 112 ? 3.853 -4.437 3.782 1.00 92.75 112 PHE A N 1
ATOM 930 C CA . PHE A 1 112 ? 3.462 -5.083 5.031 1.00 92.75 112 PHE A CA 1
ATOM 931 C C . PHE A 1 112 ? 2.202 -5.936 4.854 1.00 92.75 112 PHE A C 1
ATOM 933 O O . PHE A 1 112 ? 1.379 -6.036 5.762 1.00 92.75 112 PHE A O 1
ATOM 940 N N . GLU A 1 113 ? 2.047 -6.573 3.691 1.00 93.25 113 GLU A N 1
ATOM 941 C CA . GLU A 1 113 ? 0.888 -7.421 3.396 1.00 93.25 113 GLU A CA 1
ATOM 942 C C . GLU A 1 113 ? 0.684 -8.502 4.470 1.00 9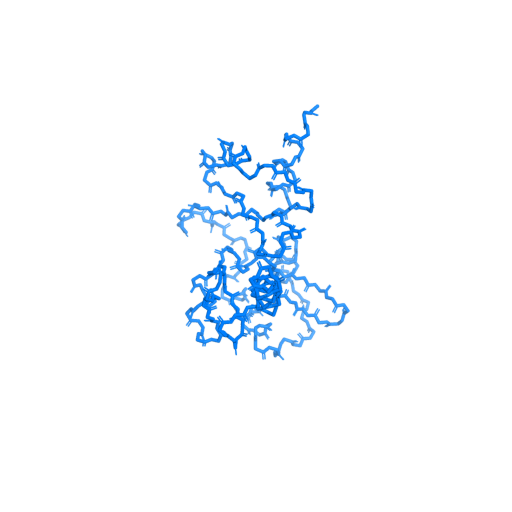3.25 113 GLU A C 1
ATOM 944 O O . GLU A 1 113 ? -0.412 -8.635 5.010 1.00 93.25 113 GLU A O 1
ATOM 949 N N . ASP A 1 114 ? 1.744 -9.214 4.861 1.00 92.19 114 ASP A N 1
ATOM 950 C CA . ASP A 1 114 ? 1.659 -10.261 5.888 1.00 92.19 114 ASP A CA 1
ATOM 951 C C . ASP A 1 114 ? 1.208 -9.723 7.252 1.00 92.19 114 ASP A C 1
ATOM 953 O O . ASP A 1 114 ? 0.511 -10.414 7.995 1.00 92.19 114 ASP A O 1
ATOM 957 N N . TYR A 1 115 ? 1.588 -8.489 7.592 1.00 91.38 115 TYR A N 1
ATOM 958 C CA . TYR A 1 115 ? 1.123 -7.826 8.810 1.00 91.38 115 TYR A CA 1
ATOM 959 C C . TYR A 1 115 ? -0.385 -7.565 8.750 1.00 91.38 115 TYR A C 1
ATOM 961 O O . TYR A 1 115 ? -1.100 -7.865 9.705 1.00 91.38 115 TYR A O 1
ATOM 969 N N . LEU A 1 116 ? -0.877 -7.067 7.611 1.00 93.31 116 LEU A N 1
ATOM 970 C CA . LEU A 1 116 ? -2.303 -6.830 7.399 1.00 93.31 116 LEU A CA 1
ATOM 971 C C . LEU A 1 116 ? -3.097 -8.136 7.452 1.00 93.31 116 LEU A C 1
ATOM 973 O O . LEU A 1 116 ? -4.096 -8.207 8.162 1.00 93.31 116 LEU A O 1
ATOM 977 N N . LEU A 1 117 ? -2.638 -9.187 6.772 1.00 93.31 117 LEU A N 1
ATOM 978 C CA . LEU A 1 117 ? -3.320 -10.485 6.759 1.00 93.31 117 LEU A CA 1
ATOM 979 C C . LEU A 1 117 ? -3.393 -11.122 8.157 1.00 93.31 117 LEU A C 1
ATOM 981 O O . LEU A 1 117 ? -4.408 -11.717 8.508 1.00 93.31 117 LEU A O 1
ATOM 985 N N . LYS A 1 118 ? -2.362 -10.945 8.996 1.00 92.44 118 LYS A N 1
ATOM 986 C CA . LYS A 1 118 ? -2.363 -11.425 10.391 1.00 92.44 118 LYS A CA 1
ATOM 987 C C . LYS A 1 118 ? -3.336 -10.676 11.306 1.00 92.44 118 LYS A C 1
ATOM 989 O O . LYS A 1 118 ? -3.672 -11.204 12.360 1.00 92.44 118 LYS A O 1
ATOM 994 N N . SER A 1 119 ? -3.803 -9.484 10.925 1.00 88.38 119 SER A N 1
ATOM 995 C CA . SER A 1 119 ? -4.780 -8.724 11.723 1.00 88.38 119 SER A CA 1
ATOM 996 C C . SER A 1 119 ? -6.187 -9.339 11.730 1.00 88.38 119 SER A C 1
ATOM 998 O O . SER A 1 119 ? -7.016 -8.938 12.539 1.00 88.38 119 SER A O 1
ATOM 1000 N N . GLY A 1 120 ? -6.490 -10.267 10.812 1.00 87.00 120 GLY A N 1
ATOM 1001 C CA . GLY A 1 120 ? -7.817 -10.879 10.656 1.00 87.00 120 GLY A CA 1
ATOM 1002 C C . GLY A 1 120 ? -8.845 -10.020 9.906 1.00 87.00 120 GLY A C 1
ATOM 1003 O O . GLY A 1 120 ? -9.851 -10.545 9.441 1.00 87.00 120 GLY A O 1
ATOM 1004 N N . ASN A 1 121 ? -8.575 -8.725 9.714 1.00 89.81 121 ASN A N 1
ATOM 1005 C CA . ASN A 1 121 ? -9.470 -7.799 9.010 1.00 89.81 121 ASN A CA 1
ATOM 1006 C C . ASN A 1 121 ? -9.151 -7.649 7.518 1.00 89.81 121 ASN A C 1
ATOM 1008 O O . ASN A 1 121 ? -9.902 -7.001 6.787 1.00 89.81 121 ASN A O 1
ATOM 1012 N N . PHE A 1 122 ? -8.038 -8.220 7.058 1.00 94.94 122 PHE A N 1
ATOM 1013 C CA . PHE A 1 122 ? -7.624 -8.188 5.661 1.00 94.94 122 PHE A CA 1
ATOM 1014 C C . PHE A 1 122 ? -7.539 -9.598 5.097 1.00 94.94 122 PHE A C 1
ATOM 1016 O O . PHE A 1 122 ? -7.010 -10.509 5.731 1.00 94.94 122 PHE A O 1
ATOM 1023 N N . PHE A 1 123 ? -7.999 -9.747 3.860 1.00 95.25 123 PHE A N 1
ATOM 1024 C CA . PHE A 1 123 ? -7.959 -10.999 3.113 1.00 95.25 123 PHE A CA 1
ATOM 1025 C C . PHE A 1 123 ? -7.265 -10.778 1.775 1.00 95.25 123 PHE A C 1
ATOM 1027 O O . PHE A 1 123 ? -7.235 -9.660 1.259 1.00 95.25 123 PHE A O 1
ATOM 1034 N N . ARG A 1 124 ? -6.719 -11.840 1.179 1.00 96.12 124 ARG A N 1
ATOM 1035 C CA . ARG A 1 124 ? -6.213 -11.766 -0.196 1.00 96.12 124 ARG A CA 1
ATOM 1036 C C . ARG A 1 124 ? -7.385 -11.700 -1.169 1.00 96.12 124 ARG A C 1
ATOM 1038 O O . ARG A 1 124 ? -8.285 -12.538 -1.123 1.00 96.12 124 ARG A O 1
ATOM 1045 N N . CYS A 1 125 ? -7.359 -10.717 -2.064 1.00 96.00 125 CYS A N 1
ATOM 1046 C CA . CYS A 1 125 ? -8.328 -10.609 -3.145 1.00 96.00 125 CYS A CA 1
ATOM 1047 C C . CYS A 1 125 ? -8.244 -11.837 -4.058 1.00 96.00 125 CYS A C 1
ATOM 1049 O O . CYS A 1 125 ? -7.168 -12.169 -4.553 1.00 96.00 125 CYS A O 1
ATOM 1051 N N . ARG A 1 126 ? -9.384 -12.468 -4.355 1.00 94.25 126 ARG A N 1
ATOM 1052 C CA . ARG A 1 126 ? -9.448 -13.675 -5.204 1.00 94.25 126 ARG A CA 1
ATOM 1053 C C . ARG A 1 126 ? -8.937 -13.479 -6.637 1.00 94.25 126 ARG A C 1
ATOM 1055 O O . ARG A 1 126 ? -8.632 -14.460 -7.303 1.00 94.25 126 ARG A O 1
ATOM 1062 N N . TYR A 1 127 ? -8.863 -12.236 -7.119 1.00 93.19 127 TYR A N 1
ATOM 1063 C CA . TYR A 1 127 ? -8.516 -11.931 -8.511 1.00 93.19 127 TYR A CA 1
ATOM 1064 C C . TYR A 1 127 ? -7.088 -11.417 -8.706 1.00 93.19 127 TYR A C 1
ATOM 1066 O O . TYR A 1 127 ? -6.469 -11.715 -9.722 1.00 93.19 127 TYR A O 1
ATOM 1074 N N . CYS A 1 128 ? -6.579 -10.600 -7.781 1.00 93.38 128 CYS A N 1
ATOM 1075 C CA . CYS A 1 128 ? -5.266 -9.958 -7.913 1.00 93.38 128 CYS A CA 1
ATOM 1076 C C . CYS A 1 128 ? -4.296 -10.321 -6.785 1.00 93.38 128 CYS A C 1
ATOM 1078 O O . CYS A 1 128 ? -3.169 -9.835 -6.786 1.00 93.38 128 CYS A O 1
ATOM 1080 N N . SER A 1 129 ? -4.736 -11.133 -5.820 1.00 93.00 129 SER A N 1
ATOM 1081 C CA . SER A 1 129 ? -3.984 -11.595 -4.648 1.00 93.00 129 SER A CA 1
ATOM 1082 C C . SER A 1 129 ? -3.547 -10.525 -3.642 1.00 93.00 129 SER A C 1
ATOM 1084 O O . SER A 1 129 ? -3.190 -10.901 -2.531 1.00 93.00 129 SER A O 1
ATOM 1086 N N . PHE A 1 130 ? -3.650 -9.229 -3.960 1.00 95.12 130 PHE A N 1
ATOM 1087 C CA . PHE A 1 130 ? -3.392 -8.142 -3.007 1.00 95.12 130 PHE A CA 1
ATOM 1088 C C . PHE A 1 130 ? -4.395 -8.141 -1.846 1.00 95.12 130 PHE A C 1
ATOM 1090 O O . PHE A 1 130 ? -5.575 -8.463 -2.026 1.00 95.12 130 PHE A O 1
ATOM 1097 N N . ALA A 1 131 ? -3.947 -7.689 -0.675 1.00 95.00 131 ALA A N 1
ATOM 1098 C CA . ALA A 1 131 ? -4.801 -7.483 0.492 1.00 95.00 131 ALA A CA 1
ATOM 1099 C C . ALA A 1 131 ? -5.995 -6.532 0.239 1.00 95.00 131 ALA A C 1
ATOM 1101 O O . ALA A 1 131 ? -5.885 -5.490 -0.417 1.00 95.00 131 ALA A O 1
ATOM 1102 N N . VAL A 1 132 ? -7.145 -6.876 0.820 1.00 94.62 132 VAL A N 1
ATOM 1103 C CA . VAL A 1 132 ? -8.383 -6.087 0.837 1.00 94.62 132 VAL A CA 1
ATOM 1104 C C . VAL A 1 132 ? -9.023 -6.135 2.233 1.00 94.62 132 VAL A C 1
ATOM 1106 O O . VAL A 1 132 ? -9.086 -7.198 2.847 1.00 94.62 132 VAL A O 1
ATOM 1109 N N . LYS A 1 133 ? -9.481 -4.983 2.747 1.00 92.81 133 LYS A N 1
ATOM 1110 C CA . LYS A 1 133 ? -10.129 -4.856 4.068 1.00 92.81 133 LYS A CA 1
ATOM 1111 C C . LYS A 1 133 ? -11.558 -5.410 4.001 1.00 92.81 133 LYS A C 1
ATOM 1113 O O . LYS A 1 133 ? -12.323 -5.009 3.126 1.00 92.81 133 LYS A O 1
ATOM 1118 N N . SER A 1 134 ? -11.898 -6.330 4.903 1.00 92.00 134 SER A N 1
ATOM 1119 C CA . SER A 1 134 ? -13.256 -6.842 5.175 1.00 92.00 134 SER A CA 1
ATOM 1120 C C . SER A 1 134 ? -14.053 -7.392 3.976 1.00 92.00 134 SER A C 1
ATOM 1122 O O . SER A 1 134 ? -15.264 -7.574 4.072 1.00 92.00 134 SER A O 1
ATOM 1124 N N . LYS A 1 135 ? -13.404 -7.675 2.842 1.00 93.44 135 LYS A N 1
ATOM 1125 C CA . LYS A 1 135 ? -14.015 -8.235 1.623 1.00 93.44 135 LYS A CA 1
ATOM 1126 C C . LYS A 1 135 ? -13.154 -9.380 1.086 1.00 93.44 135 LYS A C 1
ATOM 1128 O O . LYS A 1 135 ? -12.017 -9.555 1.504 1.00 93.44 135 LYS A O 1
ATOM 1133 N N . SER A 1 136 ? -13.672 -10.139 0.119 1.00 92.62 136 SER A N 1
ATOM 1134 C CA . SER A 1 136 ? -12.905 -11.183 -0.589 1.00 92.62 136 SER A CA 1
ATOM 1135 C C . SER A 1 136 ? -12.318 -10.723 -1.932 1.00 92.62 136 SER A C 1
ATOM 1137 O O . SER A 1 136 ? -11.534 -11.446 -2.548 1.00 92.62 136 SER A O 1
ATOM 1139 N N . TYR A 1 137 ? -12.681 -9.527 -2.401 1.00 94.19 137 TYR A N 1
ATOM 1140 C CA . TYR A 1 137 ? -12.179 -8.930 -3.637 1.00 94.19 137 TYR A CA 1
ATOM 1141 C C . TYR A 1 137 ? -12.243 -7.399 -3.596 1.00 94.19 137 TYR A C 1
ATOM 1143 O O . TYR A 1 137 ? -13.056 -6.825 -2.871 1.00 94.19 137 TYR A O 1
ATOM 1151 N N . HIS A 1 138 ? -11.401 -6.733 -4.395 1.00 94.25 138 HIS A N 1
ATOM 1152 C CA . HIS A 1 138 ? -11.520 -5.293 -4.651 1.00 94.25 138 HIS A CA 1
ATOM 1153 C C . HIS A 1 138 ? -12.667 -5.015 -5.621 1.00 94.25 138 HIS A C 1
ATOM 1155 O O . HIS A 1 138 ? -12.845 -5.754 -6.593 1.00 94.25 138 HIS A O 1
ATOM 1161 N N . ASP A 1 139 ? -13.379 -3.908 -5.417 1.00 92.69 139 ASP A N 1
ATOM 1162 C CA . ASP A 1 139 ? -14.503 -3.514 -6.277 1.00 92.69 139 ASP A CA 1
ATOM 1163 C C . ASP A 1 139 ? -14.048 -3.345 -7.743 1.00 92.69 139 ASP A C 1
ATOM 1165 O O . ASP A 1 139 ? -14.660 -3.893 -8.656 1.00 92.69 139 ASP A O 1
ATOM 1169 N N . PHE A 1 140 ? -12.867 -2.748 -7.965 1.00 92.38 140 PHE A N 1
ATOM 1170 C CA . PHE A 1 140 ? -12.237 -2.660 -9.291 1.00 92.38 140 PHE A CA 1
ATOM 1171 C C . PHE A 1 140 ? -12.039 -4.029 -9.966 1.00 92.38 140 PHE A C 1
ATOM 1173 O O . PHE A 1 140 ? -12.246 -4.177 -11.173 1.00 92.38 140 PHE A O 1
ATOM 1180 N N . CYS A 1 141 ? -11.604 -5.040 -9.206 1.00 91.56 141 CYS A N 1
ATOM 1181 C CA . CYS A 1 141 ? -11.370 -6.377 -9.746 1.00 91.56 141 CYS A CA 1
ATOM 1182 C C . CYS A 1 141 ? -12.685 -7.053 -10.139 1.00 91.56 141 CYS A C 1
ATOM 1184 O O . CYS A 1 141 ? -12.755 -7.663 -11.207 1.00 91.56 141 CYS A O 1
ATOM 1186 N N . ASN A 1 142 ? -13.717 -6.902 -9.307 1.00 91.94 142 ASN A N 1
ATOM 1187 C CA . ASN A 1 142 ? -15.050 -7.417 -9.587 1.00 91.94 142 ASN A CA 1
ATOM 1188 C C . ASN A 1 142 ? -15.643 -6.787 -10.854 1.00 91.94 142 ASN A C 1
ATOM 1190 O O . ASN A 1 142 ? -16.063 -7.503 -11.761 1.00 91.94 142 ASN A O 1
ATOM 1194 N N . ASP A 1 143 ? -15.587 -5.461 -10.971 1.00 90.44 143 ASP A N 1
ATOM 1195 C CA . ASP A 1 143 ? -16.103 -4.744 -12.138 1.00 90.44 143 ASP A CA 1
ATOM 1196 C C . ASP A 1 143 ? -15.418 -5.186 -13.429 1.00 90.44 143 ASP A C 1
ATOM 1198 O O . ASP A 1 143 ? -16.067 -5.414 -14.454 1.00 90.44 143 ASP A O 1
ATOM 1202 N N . LYS A 1 144 ? -14.093 -5.340 -13.387 1.00 88.31 144 LYS A N 1
ATOM 1203 C CA . LYS A 1 144 ? -13.321 -5.792 -14.541 1.00 88.31 144 LYS A CA 1
ATOM 1204 C C . LYS A 1 144 ? -13.676 -7.225 -14.942 1.00 88.31 144 LYS A C 1
ATOM 1206 O O . LYS A 1 144 ? -13.800 -7.496 -16.136 1.00 88.31 144 LYS A O 1
ATOM 1211 N N . TYR A 1 145 ? -13.857 -8.120 -13.970 1.00 85.50 145 TYR A N 1
ATOM 1212 C CA . TYR A 1 145 ? -14.277 -9.498 -14.221 1.00 85.50 145 TYR A CA 1
ATOM 1213 C C . TYR A 1 145 ? -15.674 -9.549 -14.857 1.00 85.50 145 TYR A C 1
ATOM 1215 O O . TYR A 1 145 ? -15.846 -10.146 -15.920 1.00 85.50 145 TYR A O 1
ATOM 1223 N N . MET A 1 146 ? -16.646 -8.834 -14.280 1.00 81.31 146 MET A N 1
ATOM 1224 C CA . MET A 1 146 ? -18.027 -8.800 -14.776 1.00 81.31 146 MET A CA 1
ATOM 1225 C C . MET A 1 146 ? -18.141 -8.184 -16.176 1.00 81.31 146 MET A C 1
ATOM 1227 O O . MET A 1 146 ? -18.919 -8.666 -16.999 1.00 81.31 146 MET A O 1
ATOM 1231 N N . ARG A 1 147 ? -17.349 -7.149 -16.495 1.00 79.62 147 ARG A N 1
ATOM 1232 C CA . ARG A 1 147 ? -17.282 -6.601 -17.864 1.00 79.62 147 ARG A CA 1
ATOM 1233 C C . ARG A 1 147 ? -16.728 -7.618 -18.860 1.00 79.62 147 ARG A C 1
ATOM 1235 O O . ARG A 1 147 ? -17.284 -7.754 -19.947 1.00 79.62 147 ARG A O 1
ATOM 1242 N N . GLY A 1 148 ? -15.671 -8.343 -18.489 1.00 73.56 148 GLY A N 1
ATOM 1243 C CA . GLY A 1 148 ? -15.101 -9.398 -19.331 1.00 73.56 148 GLY A CA 1
ATOM 1244 C C . GLY A 1 148 ? -16.079 -10.549 -19.578 1.00 73.56 148 GLY A C 1
ATOM 1245 O O . GLY A 1 148 ? -16.146 -11.068 -20.689 1.00 73.56 148 GLY A O 1
ATOM 1246 N N . TYR A 1 149 ? -16.880 -10.907 -18.572 1.00 67.25 149 TYR A N 1
ATOM 1247 C CA . TYR A 1 149 ? -17.932 -11.914 -18.701 1.00 67.25 149 TYR A CA 1
ATOM 1248 C C . TYR A 1 149 ? -19.033 -11.475 -19.685 1.00 67.25 149 TYR A C 1
ATOM 1250 O O . TYR A 1 149 ? -19.326 -12.193 -20.638 1.00 67.25 149 TYR A O 1
ATOM 1258 N N . LYS A 1 150 ? -19.556 -10.246 -19.544 1.00 66.88 150 LYS A N 1
ATOM 1259 C CA . LYS A 1 150 ? -20.581 -9.694 -20.454 1.00 66.88 150 LYS A CA 1
ATOM 1260 C C . LYS A 1 150 ? -20.121 -9.621 -21.915 1.00 66.88 150 LYS A C 1
ATOM 1262 O O . LYS A 1 150 ? -20.910 -9.888 -22.813 1.00 66.88 150 LYS A O 1
ATOM 1267 N N . GLN A 1 151 ? -18.849 -9.295 -22.157 1.00 62.44 151 GLN A N 1
ATOM 1268 C CA . GLN A 1 151 ? -18.281 -9.267 -23.512 1.00 62.44 151 GLN A CA 1
ATOM 1269 C C . GLN A 1 151 ? -18.196 -10.659 -24.157 1.00 62.44 151 GLN A C 1
ATOM 1271 O O . GLN A 1 151 ? -18.308 -10.768 -25.378 1.00 62.44 151 GLN A O 1
ATOM 1276 N N . ARG A 1 152 ? -18.012 -11.724 -23.363 1.00 58.31 152 ARG A N 1
ATOM 1277 C CA . ARG A 1 152 ? -18.013 -13.109 -23.862 1.00 58.31 152 ARG A CA 1
ATOM 1278 C C . ARG A 1 152 ? -19.414 -13.582 -24.238 1.00 58.31 152 ARG A C 1
ATOM 1280 O O . ARG A 1 152 ? -19.575 -14.196 -25.281 1.00 58.31 152 ARG A O 1
ATOM 1287 N N . GLU A 1 153 ? -20.434 -13.248 -23.451 1.00 58.19 153 GLU A N 1
ATOM 1288 C CA . GLU A 1 153 ? -21.821 -13.601 -23.791 1.00 58.19 153 GLU A CA 1
ATOM 1289 C C . GLU A 1 153 ? -22.321 -12.886 -25.053 1.00 58.19 153 GLU A C 1
ATOM 1291 O O . GLU A 1 153 ? -23.085 -13.461 -25.822 1.00 58.19 153 GLU A O 1
ATOM 1296 N N . SER A 1 154 ? -21.872 -11.652 -25.303 1.00 57.88 154 SER A N 1
ATOM 1297 C CA . SER A 1 154 ? -22.228 -10.906 -26.516 1.00 57.88 154 SER A CA 1
ATOM 1298 C C . SER A 1 154 ? -21.458 -11.331 -27.769 1.00 57.88 154 SER A C 1
ATOM 1300 O O . SER A 1 154 ? -21.856 -10.952 -28.858 1.00 57.88 154 SER A O 1
ATOM 1302 N N . SER A 1 155 ? -20.345 -12.058 -27.628 1.00 58.59 155 SER A N 1
ATOM 1303 C CA . SER A 1 155 ? -19.558 -12.590 -28.758 1.00 58.59 155 SER A CA 1
ATOM 1304 C C . SER A 1 155 ? -19.882 -14.053 -29.083 1.00 58.59 155 SER A C 1
ATOM 1306 O O . SER A 1 155 ? -19.347 -14.602 -30.042 1.00 58.59 155 SER A O 1
ATOM 1308 N N . LEU A 1 156 ? -20.762 -14.674 -28.291 1.00 55.97 156 LEU A N 1
ATOM 1309 C CA . LEU A 1 156 ? -21.313 -16.017 -28.495 1.00 55.97 156 LEU A CA 1
ATOM 1310 C C . LEU A 1 156 ? -22.768 -15.990 -29.013 1.00 55.97 156 LEU A C 1
ATOM 1312 O O . LEU A 1 156 ? -23.389 -17.046 -29.118 1.00 55.97 156 LEU A O 1
ATOM 1316 N N . LYS A 1 157 ? -23.309 -14.801 -29.305 1.00 50.78 157 LYS A N 1
ATOM 1317 C CA . LYS A 1 157 ? -24.597 -14.574 -29.980 1.00 50.78 157 LYS A CA 1
ATOM 1318 C C . LYS A 1 157 ? -24.345 -13.999 -31.364 1.00 50.78 157 LYS A C 1
ATOM 1320 O O . LYS A 1 157 ? -25.140 -14.333 -32.264 1.00 50.78 157 LYS A O 1
#

Sequence (157 aa):
MSNENKSIFYLLTKGYSKKITSITNLNKHLLPMKYEAVLWYDKSVILLKDNTPSFKIENPVNITKAKQIINNILEDKLKDFCSETMEYLIRNNWVEKIGQEYFITKRFMVQFEDYLLKSGNFFRCRYCSFAVKSKSYHDFCNDKYMRGYKQRESSLK

Radius of gyration: 17.92 Å; chains: 1; bounding box: 45×32×49 Å

pLDDT: mean 86.47, std 12.2, range [42.75, 96.44]